Protein AF-B5W8T2-F1 (afdb_monomer_lite)

InterPro domains:
  IPR018047 Ammonium transporter, conserved site [PS01219] (132-157)
  IPR024041 Ammonium transporter AmtB-like domain [PF00909] (1-160)
  IPR029020 Ammonium/urea transporter [G3DSA:1.10.3430.10] (1-164)

Foldseek 3Di:
DVLLVVDDVVCSVVLVVLLVLLLVLLLVLCQQALVQQQQADFDQLQTHDDQGNHDCPPDVVVVVVSVVVSVLLSLLLCLLSSLCPPQDDSVVSSVLSNCSNNPQLSRVNSQCPNCVVPVDRSHVCVVVVDDDPRPPPSRVVSSVVSNVVVCVVRDDDPDDPPPD

Structure (mmCIF, N/CA/C/O backbone):
data_AF-B5W8T2-F1
#
_entry.id   AF-B5W8T2-F1
#
loop_
_atom_site.group_PDB
_atom_site.id
_atom_site.type_symbol
_atom_site.label_atom_id
_atom_site.label_alt_id
_atom_site.label_comp_id
_atom_site.label_asym_id
_atom_site.label_entity_id
_atom_site.label_seq_id
_atom_site.pdbx_PDB_ins_code
_atom_site.Cartn_x
_atom_site.Cartn_y
_atom_site.Cartn_z
_atom_site.occupancy
_atom_site.B_iso_or_equiv
_atom_site.auth_seq_id
_atom_site.auth_comp_id
_atom_site.auth_asym_id
_atom_site.auth_atom_id
_atom_site.pdbx_PDB_model_num
ATOM 1 N N . CYS A 1 1 ? -2.697 11.486 14.944 1.00 58.06 1 CYS A N 1
ATOM 2 C CA . CYS A 1 1 ? -3.384 12.664 15.531 1.00 58.06 1 CYS A CA 1
ATOM 3 C C . CYS A 1 1 ? -4.851 12.766 15.119 1.00 58.06 1 CYS A C 1
ATOM 5 O O . CYS A 1 1 ? -5.681 12.858 16.011 1.00 58.06 1 CYS A O 1
ATOM 7 N N . LEU A 1 2 ? -5.185 12.709 13.821 1.00 64.62 2 LEU A N 1
ATOM 8 C CA . LEU A 1 2 ? -6.575 12.801 13.345 1.00 64.62 2 LEU A CA 1
ATOM 9 C C . LEU A 1 2 ? -7.501 11.766 14.011 1.00 64.62 2 LEU A C 1
ATOM 11 O O . LEU A 1 2 ? -8.514 12.119 14.600 1.00 64.62 2 LEU A O 1
ATOM 15 N N . GLU A 1 3 ? -7.109 10.495 14.006 1.00 60.84 3 GLU A N 1
ATOM 16 C CA . GLU A 1 3 ? -7.925 9.411 14.567 1.00 60.84 3 GLU A CA 1
ATOM 17 C C . GLU A 1 3 ? -8.051 9.481 16.087 1.00 60.84 3 GLU A C 1
ATOM 19 O O . GLU A 1 3 ? -9.123 9.254 16.642 1.00 60.84 3 GLU A O 1
ATOM 24 N N . SER A 1 4 ? -6.971 9.849 16.777 1.00 55.97 4 SER A N 1
ATOM 25 C CA . SER A 1 4 ? -6.989 10.075 18.224 1.00 55.97 4 SER A CA 1
ATOM 26 C C . SER A 1 4 ? -7.910 11.240 18.610 1.00 55.97 4 SER A C 1
ATOM 28 O O . SER A 1 4 ? -8.476 11.213 19.696 1.00 55.97 4 SER A O 1
ATOM 30 N N . GLY A 1 5 ? -8.077 12.238 17.733 1.00 59.03 5 GLY A N 1
ATOM 31 C CA . GLY A 1 5 ? -8.978 13.378 17.939 1.00 59.03 5 GLY A CA 1
ATOM 32 C C . GLY A 1 5 ? -10.443 13.100 17.583 1.00 59.03 5 GLY A C 1
ATOM 33 O O . GLY A 1 5 ? -11.334 13.711 18.165 1.00 59.03 5 GLY A O 1
ATOM 34 N N . LEU A 1 6 ? -10.705 12.169 16.659 1.00 66.56 6 LEU A N 1
ATOM 35 C CA . LEU A 1 6 ? -12.061 11.766 16.253 1.00 66.56 6 LEU A CA 1
ATOM 36 C C . LEU A 1 6 ? -12.630 10.604 17.087 1.00 66.56 6 LEU A C 1
ATOM 38 O O . LEU A 1 6 ? -13.818 10.293 16.988 1.00 66.56 6 LEU A O 1
ATOM 42 N N . THR A 1 7 ? -11.798 9.948 17.899 1.00 61.16 7 THR A N 1
ATOM 43 C CA . THR A 1 7 ? -12.212 8.872 18.808 1.00 61.16 7 THR A CA 1
ATOM 44 C C . THR A 1 7 ? -12.489 9.399 20.212 1.00 61.16 7 THR A C 1
ATOM 46 O O . THR A 1 7 ? -12.024 10.466 20.613 1.00 61.16 7 THR A O 1
ATOM 49 N N . ARG A 1 8 ? -13.286 8.659 20.993 1.00 63.22 8 ARG A N 1
ATOM 50 C CA . ARG A 1 8 ? -13.571 9.052 22.382 1.00 63.22 8 ARG A CA 1
ATOM 51 C C . ARG A 1 8 ? -12.268 9.062 23.185 1.00 63.22 8 ARG A C 1
ATOM 53 O O . ARG A 1 8 ? -11.465 8.143 23.045 1.00 63.22 8 ARG A O 1
ATOM 60 N N . SER A 1 9 ? -12.099 10.029 24.090 1.00 65.25 9 SER A N 1
ATOM 61 C CA . SER A 1 9 ? -10.874 10.203 24.898 1.00 65.25 9 SER A CA 1
ATOM 62 C C . SER A 1 9 ? -10.390 8.909 25.568 1.00 65.25 9 SER A C 1
ATOM 64 O O . SER A 1 9 ? -9.196 8.613 25.546 1.00 65.25 9 SER A O 1
ATOM 66 N N . LYS A 1 10 ? -11.323 8.076 26.053 1.00 68.38 10 LYS A N 1
ATOM 67 C CA . LYS A 1 10 ? -11.048 6.758 26.653 1.00 68.38 10 LYS A CA 1
ATOM 68 C C . LYS A 1 10 ? -10.356 5.739 25.729 1.00 68.38 10 LYS A C 1
ATOM 70 O O . LYS A 1 10 ? -9.786 4.777 26.224 1.00 68.38 10 LYS A O 1
ATOM 75 N N . ASN A 1 11 ? -10.408 5.934 24.411 1.00 66.38 11 ASN A N 1
ATOM 76 C CA . ASN A 1 11 ? -9.859 5.025 23.398 1.00 66.38 11 ASN A CA 1
ATOM 77 C C . ASN A 1 11 ? -8.591 5.570 22.713 1.00 66.38 11 ASN A C 1
ATOM 79 O O . ASN A 1 11 ? -7.981 4.863 21.912 1.00 66.38 11 ASN A O 1
ATOM 83 N N . SER A 1 12 ? -8.170 6.795 23.040 1.00 67.06 12 SER A N 1
ATOM 84 C CA . SER A 1 12 ? -7.060 7.500 22.382 1.00 67.06 12 SER A CA 1
ATOM 85 C C . SER A 1 12 ? -5.717 6.752 22.447 1.00 67.06 12 SER A C 1
ATOM 87 O O . SER A 1 12 ? -5.004 6.694 21.445 1.00 67.06 12 SER A O 1
ATOM 89 N N . ILE A 1 13 ? -5.407 6.106 23.579 1.00 73.12 13 ILE A N 1
ATOM 90 C CA . ILE A 1 13 ? -4.190 5.292 23.767 1.00 73.12 13 ILE A CA 1
ATOM 91 C C . ILE A 1 13 ? -4.199 4.065 22.847 1.00 73.12 13 ILE A C 1
ATOM 93 O O . ILE A 1 13 ? -3.211 3.784 22.172 1.00 73.12 13 ILE A O 1
ATOM 97 N N . ASN A 1 14 ? -5.333 3.364 22.755 1.00 71.25 14 ASN A N 1
ATOM 98 C CA . ASN A 1 14 ? -5.466 2.200 21.874 1.00 71.25 14 ASN A CA 1
ATOM 99 C C . ASN A 1 14 ? -5.304 2.575 20.396 1.00 71.25 14 ASN A C 1
ATOM 101 O O . ASN A 1 14 ? -4.767 1.791 19.619 1.00 71.25 14 ASN A O 1
ATOM 105 N N . VAL A 1 15 ? -5.754 3.766 20.002 1.00 74.19 15 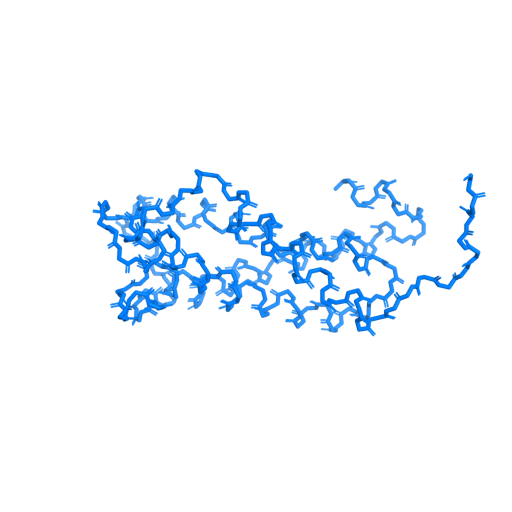VAL A N 1
ATOM 106 C CA . VAL A 1 15 ? -5.573 4.283 18.638 1.00 74.19 15 VAL A CA 1
ATOM 107 C C . VAL A 1 15 ? -4.109 4.638 18.369 1.00 74.19 15 VAL A C 1
ATOM 109 O O . VAL A 1 15 ? -3.594 4.341 17.295 1.00 74.19 15 VAL A O 1
ATOM 112 N N . ALA A 1 16 ? -3.407 5.222 19.343 1.00 78.00 16 ALA A N 1
ATOM 113 C CA . ALA A 1 16 ? -1.985 5.532 19.202 1.00 78.00 16 ALA A CA 1
ATOM 114 C C . ALA A 1 16 ? -1.131 4.263 19.025 1.00 78.00 16 ALA A C 1
ATOM 116 O O . ALA A 1 16 ? -0.301 4.205 18.120 1.00 78.00 16 ALA A O 1
ATOM 117 N N . ILE A 1 17 ? -1.382 3.227 19.835 1.00 81.81 17 ILE A N 1
ATOM 118 C CA . ILE A 1 17 ? -0.671 1.940 19.741 1.00 81.81 17 ILE A CA 1
ATOM 119 C C . ILE A 1 17 ? -0.923 1.268 18.387 1.00 81.81 17 ILE A C 1
ATOM 121 O O . ILE A 1 17 ? 0.005 0.724 17.796 1.00 81.81 17 ILE A O 1
ATOM 125 N N . LYS A 1 18 ? -2.156 1.331 17.872 1.00 78.56 18 LYS A N 1
ATOM 126 C CA . LYS A 1 18 ? -2.505 0.788 16.552 1.00 78.56 18 LYS A CA 1
ATOM 127 C C . LYS A 1 18 ? -1.713 1.442 15.424 1.00 78.56 18 LYS A C 1
ATOM 129 O O . LYS A 1 18 ? -1.099 0.732 14.642 1.00 78.56 18 LYS A O 1
ATOM 134 N N . ASN A 1 19 ? -1.643 2.769 15.406 1.00 84.00 19 ASN A N 1
ATOM 135 C CA . ASN A 1 19 ? -0.900 3.486 14.369 1.00 84.00 19 ASN A CA 1
ATOM 136 C C . ASN A 1 19 ? 0.615 3.240 14.437 1.00 84.00 19 ASN A C 1
ATOM 138 O O . ASN A 1 19 ? 1.273 3.160 13.403 1.00 84.00 19 ASN A O 1
ATOM 142 N N . LEU A 1 20 ? 1.172 3.063 15.640 1.00 87.31 20 LEU A N 1
ATOM 143 C CA . LEU A 1 20 ? 2.572 2.660 15.787 1.00 87.31 20 LEU A CA 1
ATOM 144 C C . LEU A 1 20 ? 2.807 1.224 15.291 1.00 87.31 20 LEU A C 1
ATOM 146 O O . LEU A 1 20 ? 3.802 0.961 14.617 1.00 87.31 20 LEU A O 1
ATOM 150 N N . ALA A 1 21 ? 1.894 0.304 15.615 1.00 88.94 21 ALA A N 1
ATOM 151 C CA . ALA A 1 21 ? 1.966 -1.082 15.164 1.00 88.94 21 ALA A CA 1
ATOM 152 C C . ALA A 1 21 ? 1.854 -1.191 13.636 1.00 88.94 21 ALA A C 1
ATOM 154 O O . ALA A 1 21 ? 2.628 -1.932 13.034 1.00 88.94 21 ALA A O 1
ATOM 155 N N . ASP A 1 22 ? 0.958 -0.419 13.014 1.00 89.00 22 ASP A N 1
ATOM 156 C CA . ASP A 1 22 ? 0.827 -0.348 11.556 1.00 89.00 22 ASP A CA 1
ATOM 157 C C . ASP A 1 22 ? 2.128 0.062 10.902 1.00 89.00 22 ASP A C 1
ATOM 159 O O . ASP A 1 22 ? 2.586 -0.632 10.003 1.00 89.00 22 ASP A O 1
ATOM 163 N N . PHE A 1 23 ? 2.738 1.146 11.385 1.00 92.38 23 PHE A N 1
ATOM 164 C CA . PHE A 1 23 ? 4.003 1.622 10.844 1.00 92.38 23 PHE A CA 1
ATOM 165 C C . PHE A 1 23 ? 5.112 0.568 10.971 1.00 92.38 23 PHE A C 1
ATOM 167 O O . PHE A 1 23 ? 5.861 0.334 10.029 1.00 92.38 23 PHE A O 1
ATOM 174 N N . GLY A 1 24 ? 5.208 -0.115 12.116 1.00 95.12 24 GLY A N 1
ATOM 175 C CA . GLY A 1 24 ? 6.196 -1.182 12.299 1.00 95.12 24 GLY A CA 1
ATOM 176 C C . GLY A 1 24 ? 5.981 -2.362 11.345 1.00 95.12 24 GLY A C 1
ATOM 177 O O . GLY A 1 24 ? 6.932 -2.837 10.722 1.00 95.12 24 GLY A O 1
ATOM 178 N N . ILE A 1 25 ? 4.733 -2.818 11.205 1.00 95.69 25 ILE A N 1
ATOM 179 C CA . ILE A 1 25 ? 4.374 -3.943 10.330 1.00 95.69 25 ILE A CA 1
ATOM 180 C C . ILE A 1 25 ? 4.571 -3.577 8.862 1.00 95.69 25 ILE A C 1
ATOM 182 O O . ILE A 1 25 ? 5.152 -4.369 8.119 1.00 95.69 25 ILE A O 1
ATOM 186 N N . SER A 1 26 ? 4.123 -2.391 8.446 1.00 96.19 26 SER A N 1
ATOM 187 C CA . SER A 1 26 ? 4.243 -1.942 7.062 1.00 96.19 26 SER A CA 1
ATOM 188 C C . SER A 1 26 ? 5.701 -1.788 6.658 1.00 96.19 26 SER A C 1
ATOM 190 O O . SER A 1 26 ? 6.076 -2.291 5.604 1.00 96.19 26 SER A O 1
ATOM 192 N N . VAL A 1 27 ? 6.541 -1.179 7.500 1.00 97.00 27 VAL A N 1
ATOM 193 C CA . VAL A 1 27 ? 7.984 -1.058 7.246 1.00 97.00 27 VAL A CA 1
ATOM 194 C C . VAL A 1 27 ? 8.616 -2.439 7.105 1.00 97.00 27 VAL A C 1
ATOM 196 O O . VAL A 1 27 ? 9.330 -2.686 6.135 1.00 97.00 27 VAL A O 1
ATOM 199 N N . TRP A 1 28 ? 8.337 -3.355 8.037 1.00 97.38 28 TRP A N 1
ATOM 200 C CA . TRP A 1 28 ? 8.971 -4.672 8.042 1.00 97.38 28 TRP A CA 1
ATOM 201 C C . TRP A 1 28 ? 8.542 -5.537 6.851 1.00 97.38 28 TRP A C 1
ATOM 203 O O . TRP A 1 28 ? 9.392 -6.103 6.166 1.00 97.38 28 TRP A O 1
ATOM 213 N N . LEU A 1 29 ? 7.241 -5.609 6.552 1.00 98.00 29 LEU A N 1
ATOM 214 C CA . LEU A 1 29 ? 6.732 -6.405 5.431 1.00 98.00 29 LEU A CA 1
ATOM 215 C C . LEU A 1 29 ? 7.055 -5.782 4.079 1.00 98.00 29 LEU A C 1
ATOM 217 O O . LEU A 1 29 ? 7.378 -6.508 3.136 1.00 98.00 29 LEU A O 1
ATOM 221 N N . PHE A 1 30 ? 7.013 -4.455 3.972 1.00 97.88 30 PHE A N 1
ATOM 222 C CA . PHE A 1 30 ? 7.404 -3.790 2.739 1.00 97.88 30 PHE A CA 1
ATOM 223 C C . PHE A 1 30 ? 8.899 -3.971 2.468 1.00 97.88 30 PHE A C 1
ATOM 225 O O . PHE A 1 30 ? 9.276 -4.256 1.339 1.00 97.88 30 PHE A O 1
ATOM 232 N N . TRP A 1 31 ? 9.752 -3.917 3.490 1.00 97.25 31 TRP A N 1
ATOM 233 C CA . TRP A 1 31 ? 11.171 -4.248 3.346 1.00 97.25 31 TRP A CA 1
ATOM 234 C C . TRP A 1 31 ? 11.413 -5.715 2.962 1.00 97.25 31 TRP A C 1
ATOM 236 O O . TRP A 1 31 ? 12.180 -5.999 2.040 1.00 97.25 31 TRP A O 1
ATOM 246 N N . ALA A 1 32 ? 10.763 -6.650 3.661 1.00 97.69 32 ALA A N 1
ATOM 247 C CA . ALA A 1 32 ? 11.010 -8.077 3.481 1.00 97.69 32 ALA A CA 1
ATOM 248 C C . ALA A 1 32 ? 10.507 -8.585 2.123 1.00 97.69 32 ALA A C 1
ATOM 250 O O . ALA A 1 32 ? 11.224 -9.313 1.436 1.00 97.69 32 ALA A O 1
ATOM 251 N N . ILE A 1 33 ? 9.285 -8.205 1.734 1.00 97.75 33 ILE A N 1
ATOM 252 C CA . ILE A 1 33 ? 8.630 -8.727 0.527 1.00 97.75 33 ILE A CA 1
ATOM 253 C C . ILE A 1 33 ? 8.016 -7.651 -0.372 1.00 97.75 33 ILE A C 1
ATOM 255 O O . ILE A 1 33 ? 8.065 -7.787 -1.593 1.00 97.75 33 ILE A O 1
ATOM 259 N N . GLY A 1 34 ? 7.455 -6.579 0.193 1.00 97.56 34 GLY A N 1
ATOM 260 C CA . GLY A 1 34 ? 6.629 -5.642 -0.572 1.00 97.56 34 GLY A CA 1
ATOM 261 C C . GLY A 1 34 ? 7.405 -4.842 -1.619 1.00 97.56 34 GLY A C 1
ATOM 262 O O . GLY A 1 34 ? 6.931 -4.694 -2.741 1.00 97.56 34 GLY A O 1
ATOM 263 N N . TYR A 1 35 ? 8.621 -4.395 -1.310 1.00 97.12 35 TYR A N 1
ATOM 264 C CA . TYR A 1 35 ? 9.475 -3.691 -2.261 1.00 97.12 35 TYR A CA 1
ATOM 265 C C . TYR A 1 35 ? 9.822 -4.589 -3.448 1.00 97.12 35 TYR A C 1
ATOM 267 O O . TYR A 1 35 ? 9.748 -4.151 -4.593 1.00 97.12 35 TYR A O 1
ATOM 275 N N . GLY A 1 36 ? 10.135 -5.859 -3.184 1.00 96.69 36 GLY A N 1
ATOM 276 C CA . GLY A 1 36 ? 10.424 -6.826 -4.234 1.00 96.69 36 GLY A CA 1
ATOM 277 C C . G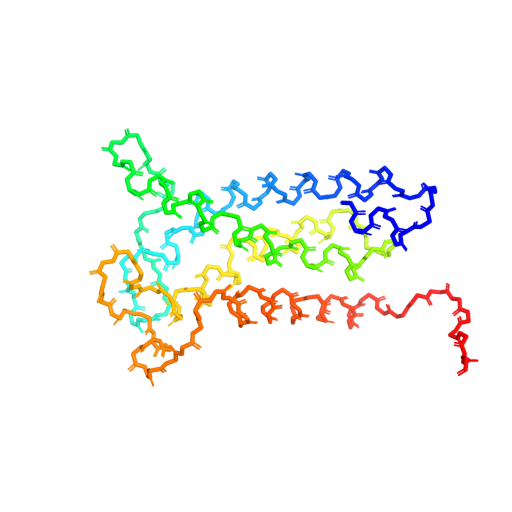LY A 1 36 ? 9.214 -7.129 -5.113 1.00 96.69 36 GLY A C 1
ATOM 278 O O . GLY A 1 36 ? 9.321 -7.125 -6.336 1.00 96.69 36 GLY A O 1
ATOM 279 N N . LEU A 1 37 ? 8.031 -7.283 -4.517 1.00 98.06 37 LEU A N 1
ATOM 280 C CA . LEU A 1 37 ? 6.787 -7.441 -5.276 1.00 98.06 37 LEU A CA 1
ATOM 281 C C . LEU A 1 37 ? 6.467 -6.203 -6.127 1.00 98.06 37 LEU A C 1
ATOM 283 O O . LEU A 1 37 ? 6.035 -6.345 -7.268 1.00 98.06 37 LEU A O 1
ATOM 287 N N . MET A 1 38 ? 6.712 -5.002 -5.606 1.00 97.94 38 MET A N 1
ATOM 288 C CA . MET A 1 38 ? 6.338 -3.746 -6.257 1.00 97.94 38 MET A CA 1
ATOM 289 C C . MET A 1 38 ? 7.338 -3.284 -7.321 1.00 97.94 38 MET A C 1
ATOM 291 O O . MET A 1 38 ? 6.920 -2.893 -8.405 1.00 97.94 38 MET A O 1
ATOM 295 N N . PHE A 1 39 ? 8.643 -3.354 -7.051 1.00 96.69 39 PHE A N 1
ATOM 296 C CA . PHE A 1 39 ? 9.724 -2.811 -7.895 1.00 96.69 39 PHE A CA 1
ATOM 297 C C . PHE A 1 39 ? 10.715 -3.869 -8.403 1.00 96.69 39 PHE A C 1
ATOM 299 O O . PHE A 1 39 ? 11.677 -3.536 -9.098 1.00 96.69 39 PHE A O 1
ATOM 306 N N . GLY A 1 40 ? 10.497 -5.143 -8.071 1.00 95.31 40 GLY A N 1
ATOM 307 C CA . GLY A 1 40 ? 11.246 -6.272 -8.616 1.00 95.31 40 GLY A CA 1
ATOM 308 C C . GLY A 1 40 ? 11.107 -6.429 -10.122 1.00 95.31 40 GLY A C 1
ATOM 309 O O . GLY A 1 40 ? 10.257 -5.812 -10.764 1.00 95.31 40 GLY A O 1
ATOM 310 N N . THR A 1 41 ? 11.940 -7.315 -10.663 1.00 95.62 41 THR A N 1
ATOM 311 C CA . THR A 1 41 ? 11.899 -7.742 -12.063 1.00 95.62 41 THR A CA 1
ATOM 312 C C . THR A 1 41 ? 10.499 -8.240 -12.384 1.00 95.62 41 THR A C 1
ATOM 314 O O . THR A 1 41 ? 10.018 -9.171 -11.736 1.00 95.62 41 THR A O 1
ATOM 317 N N . SER A 1 42 ? 9.847 -7.595 -13.347 1.00 96.75 42 SER A N 1
ATOM 318 C CA . SER A 1 42 ? 8.449 -7.863 -13.646 1.00 96.75 42 SER A CA 1
ATOM 319 C C . SER A 1 42 ? 8.241 -9.228 -14.293 1.00 96.75 42 SER A C 1
ATOM 321 O O . SER A 1 42 ? 8.932 -9.603 -15.240 1.00 96.75 42 SER A O 1
ATOM 323 N N . GLN A 1 43 ? 7.249 -9.953 -13.783 1.00 96.62 43 GLN A N 1
ATOM 324 C CA . GLN A 1 43 ? 6.736 -11.192 -14.348 1.00 96.62 43 GLN A CA 1
ATOM 325 C C . GLN A 1 43 ? 5.400 -10.900 -15.025 1.00 96.62 43 GLN A C 1
ATOM 327 O O . GLN A 1 43 ? 4.379 -10.731 -14.356 1.00 96.62 43 GLN A O 1
ATOM 332 N N . LEU A 1 44 ? 5.414 -10.817 -16.359 1.00 93.94 44 LEU A N 1
ATOM 333 C CA . LEU A 1 44 ? 4.228 -10.555 -17.190 1.00 93.94 44 LEU A CA 1
ATOM 334 C C . LEU A 1 44 ? 3.465 -9.263 -16.820 1.00 93.94 44 LEU A C 1
ATOM 336 O O . LEU A 1 44 ? 2.268 -9.162 -17.073 1.00 93.94 44 LEU A O 1
ATOM 340 N N . GLY A 1 45 ? 4.123 -8.294 -16.179 1.00 94.00 45 GLY A N 1
ATOM 341 C CA . GLY A 1 45 ? 3.480 -7.078 -15.681 1.00 94.00 45 GLY A CA 1
ATOM 342 C C . GLY A 1 45 ? 2.651 -7.246 -14.412 1.00 94.00 45 GLY A C 1
ATOM 343 O O . GLY A 1 45 ? 2.032 -6.276 -13.976 1.00 94.00 45 GLY A O 1
ATOM 344 N N . LEU A 1 46 ? 2.628 -8.439 -13.807 1.00 96.19 46 LEU A N 1
ATOM 345 C CA . LEU A 1 46 ? 1.733 -8.781 -12.697 1.00 96.19 46 LEU A CA 1
ATOM 346 C C . LEU A 1 46 ? 2.374 -8.637 -11.315 1.00 96.19 46 LEU A C 1
ATOM 348 O O . LEU A 1 46 ? 1.697 -8.219 -10.378 1.00 96.19 46 LEU A O 1
ATOM 352 N N . PHE A 1 47 ? 3.639 -9.017 -11.158 1.00 97.38 47 PHE A N 1
ATOM 353 C CA . PHE A 1 47 ? 4.358 -8.917 -9.887 1.00 97.38 47 PHE A CA 1
ATOM 354 C C . PHE A 1 47 ? 5.873 -8.950 -10.101 1.00 97.38 47 PHE A C 1
ATOM 356 O O . PHE A 1 47 ? 6.364 -9.448 -11.115 1.00 97.38 47 PHE A O 1
ATOM 363 N N . GLY A 1 48 ? 6.617 -8.429 -9.127 1.00 96.75 48 GLY A N 1
ATOM 364 C CA . GLY A 1 48 ? 8.073 -8.450 -9.109 1.00 96.75 48 GLY A CA 1
ATOM 365 C C . GLY A 1 48 ? 8.630 -9.718 -8.459 1.00 96.75 48 GLY A C 1
ATOM 366 O O . GLY A 1 48 ? 8.089 -10.212 -7.470 1.00 96.75 48 GLY A O 1
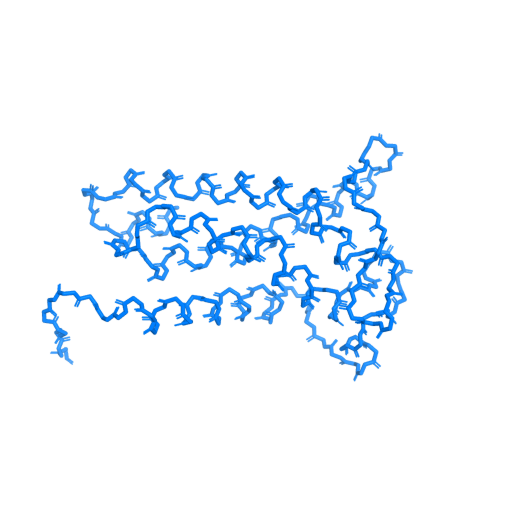ATOM 367 N N . SER A 1 49 ? 9.724 -10.249 -9.008 1.00 96.31 49 SER A N 1
ATOM 368 C CA . SER A 1 49 ? 10.361 -11.493 -8.540 1.00 96.31 49 SER A CA 1
ATOM 369 C C . SER A 1 49 ? 11.790 -11.316 -8.009 1.00 96.31 49 SER A C 1
ATOM 371 O O . SER A 1 49 ? 12.522 -12.294 -7.875 1.00 96.31 49 SER A O 1
ATOM 373 N N . SER A 1 50 ? 12.226 -10.083 -7.749 1.00 94.81 50 SER A N 1
ATOM 374 C CA . SER A 1 50 ? 13.568 -9.758 -7.242 1.00 94.81 50 SER A CA 1
ATOM 375 C C . SER A 1 50 ? 13.489 -8.684 -6.159 1.00 94.81 50 SER A C 1
ATOM 377 O O . SER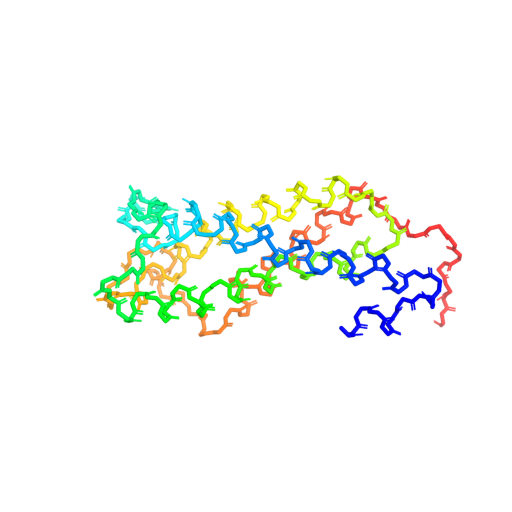 A 1 50 ? 12.422 -8.129 -5.943 1.00 94.81 50 SER A O 1
ATOM 379 N N . TYR A 1 51 ? 14.607 -8.363 -5.498 1.00 93.19 51 TYR A N 1
ATOM 380 C CA . TYR A 1 51 ? 14.680 -7.351 -4.424 1.00 93.19 51 TYR A CA 1
ATOM 381 C C . TYR A 1 51 ? 13.841 -7.667 -3.173 1.00 93.19 51 TYR A C 1
ATOM 383 O O . TYR A 1 51 ? 13.381 -6.763 -2.476 1.00 93.19 51 TYR A O 1
ATOM 391 N N . PHE A 1 52 ? 13.660 -8.953 -2.872 1.00 95.88 52 PHE A N 1
ATOM 392 C CA . PHE A 1 52 ? 13.206 -9.394 -1.553 1.00 95.88 52 PHE A CA 1
ATOM 393 C C . PHE A 1 52 ? 14.319 -9.180 -0.528 1.00 95.88 52 PHE A C 1
ATOM 395 O O . PHE A 1 52 ? 15.486 -9.387 -0.858 1.00 95.88 52 PHE A O 1
ATOM 402 N N . VAL A 1 53 ? 13.957 -8.795 0.699 1.00 95.50 53 VAL A N 1
ATOM 403 C CA . VAL A 1 53 ? 14.911 -8.447 1.766 1.00 95.50 53 VAL A CA 1
ATOM 404 C C . VAL A 1 53 ? 15.914 -7.410 1.250 1.00 95.50 53 VAL A C 1
ATOM 406 O O . VAL A 1 53 ? 17.110 -7.668 1.127 1.00 95.50 53 VAL A O 1
ATOM 409 N N . LEU A 1 54 ? 15.388 -6.246 0.856 1.00 93.00 54 LEU A N 1
ATOM 410 C CA . LEU A 1 54 ? 16.147 -5.227 0.136 1.00 93.00 54 LEU A CA 1
ATOM 411 C C . LEU A 1 54 ? 17.411 -4.807 0.904 1.00 93.00 54 LEU A C 1
ATOM 413 O O . LEU A 1 54 ? 17.331 -4.337 2.043 1.00 93.00 54 LEU A O 1
ATOM 417 N N . ASP A 1 55 ? 18.564 -4.904 0.242 1.00 90.94 55 ASP A N 1
ATOM 418 C CA . ASP A 1 55 ? 19.810 -4.308 0.716 1.00 90.94 55 ASP A CA 1
ATOM 419 C C . ASP A 1 55 ? 19.883 -2.833 0.295 1.00 90.94 55 ASP A C 1
ATOM 421 O O . ASP A 1 55 ? 19.933 -2.499 -0.890 1.00 90.94 55 ASP A O 1
ATOM 425 N N . VAL A 1 56 ? 19.885 -1.944 1.287 1.00 88.12 56 VAL A N 1
ATOM 426 C CA . VAL A 1 56 ? 19.931 -0.483 1.115 1.00 88.12 56 VAL A CA 1
ATOM 427 C C . VAL A 1 56 ? 21.306 0.115 1.430 1.00 88.12 56 VAL A C 1
ATOM 429 O O . VAL A 1 56 ? 21.459 1.334 1.404 1.00 88.12 56 VAL A O 1
ATOM 432 N N . SER A 1 57 ? 22.310 -0.712 1.737 1.00 84.94 57 SER A N 1
ATOM 433 C CA . SER A 1 57 ? 23.610 -0.251 2.246 1.00 84.94 57 SER A CA 1
ATOM 434 C C . SER A 1 57 ? 24.472 0.471 1.205 1.00 84.94 57 SER A C 1
ATOM 436 O O . SER A 1 57 ? 25.203 1.396 1.550 1.00 84.94 57 SER A O 1
ATOM 438 N N . ASN A 1 58 ? 24.367 0.083 -0.068 1.00 80.62 58 ASN A N 1
ATOM 439 C CA . ASN A 1 58 ? 25.341 0.471 -1.094 1.00 80.62 58 ASN A CA 1
ATOM 440 C C . ASN A 1 58 ? 24.834 1.526 -2.092 1.00 80.62 58 ASN A C 1
ATOM 442 O O . ASN A 1 58 ? 25.634 2.094 -2.833 1.00 80.62 58 ASN A O 1
ATOM 446 N N . ILE A 1 59 ? 23.522 1.796 -2.143 1.00 87.25 59 ILE A N 1
ATOM 447 C CA . ILE A 1 59 ? 22.919 2.662 -3.171 1.00 87.25 59 ILE A CA 1
ATOM 448 C C . ILE A 1 59 ? 21.951 3.671 -2.525 1.00 87.25 59 ILE A C 1
ATOM 450 O O . ILE A 1 59 ? 20.785 3.343 -2.284 1.00 87.25 59 ILE A O 1
ATOM 454 N N . PRO A 1 60 ? 22.384 4.926 -2.283 1.00 89.75 60 PRO A N 1
ATOM 455 C CA . PRO A 1 60 ? 21.563 5.940 -1.615 1.00 89.75 60 PRO A CA 1
ATOM 456 C C . PRO A 1 60 ? 20.228 6.241 -2.309 1.00 89.75 60 PRO A C 1
ATOM 458 O O . PRO A 1 60 ? 19.236 6.515 -1.637 1.00 89.75 60 PRO A O 1
ATOM 461 N N . SER A 1 61 ? 20.169 6.165 -3.643 1.00 89.06 61 SER A N 1
ATOM 462 C CA . SER A 1 61 ? 18.926 6.384 -4.399 1.00 89.06 61 SER A CA 1
ATOM 463 C C . SER A 1 61 ? 17.887 5.290 -4.147 1.00 89.06 61 SER A C 1
ATOM 465 O O . SER A 1 61 ? 16.702 5.590 -4.013 1.00 89.06 61 SER A O 1
ATOM 467 N N . VAL A 1 62 ? 18.324 4.034 -4.008 1.00 90.19 62 VAL A N 1
ATOM 468 C CA . VAL A 1 62 ? 17.454 2.902 -3.658 1.00 90.19 62 VAL A CA 1
ATOM 469 C C . VAL A 1 62 ? 16.944 3.056 -2.230 1.00 90.19 62 VAL A C 1
ATOM 471 O O . VAL A 1 62 ? 15.749 2.893 -2.000 1.00 90.19 62 VAL A O 1
ATOM 474 N N . ALA A 1 63 ? 17.811 3.449 -1.291 1.00 92.75 63 ALA A N 1
ATOM 475 C CA . ALA A 1 63 ? 17.412 3.730 0.087 1.00 92.75 63 ALA A CA 1
ATOM 476 C C . ALA A 1 63 ? 16.372 4.863 0.162 1.00 92.75 63 ALA A C 1
ATOM 478 O O . ALA A 1 63 ? 15.353 4.724 0.840 1.00 92.75 63 ALA A O 1
ATOM 479 N N . ALA A 1 64 ? 16.584 5.958 -0.574 1.00 93.94 64 ALA A N 1
ATOM 480 C CA . ALA A 1 64 ? 15.651 7.081 -0.628 1.00 93.94 64 ALA A CA 1
ATOM 481 C C . ALA A 1 64 ? 14.291 6.674 -1.219 1.00 93.94 64 ALA A C 1
ATOM 483 O O . ALA A 1 64 ? 13.252 6.982 -0.632 1.00 93.94 64 ALA A O 1
ATOM 484 N N . LEU A 1 65 ? 14.287 5.936 -2.337 1.00 93.00 65 LEU A N 1
ATOM 485 C CA . LEU A 1 65 ? 13.056 5.436 -2.952 1.00 93.00 65 LEU A CA 1
ATOM 486 C C . LEU A 1 65 ? 12.331 4.447 -2.032 1.00 93.00 65 LEU A C 1
ATOM 488 O O . LEU A 1 65 ? 11.115 4.530 -1.884 1.00 93.00 65 LEU A O 1
ATOM 492 N N . PHE A 1 66 ? 13.065 3.543 -1.381 1.00 95.25 66 PHE A N 1
ATOM 493 C CA . PHE A 1 66 ? 12.511 2.612 -0.404 1.00 95.25 66 PHE A CA 1
ATOM 494 C C . PHE A 1 66 ? 11.830 3.354 0.751 1.00 95.25 66 PHE A C 1
ATOM 496 O O . PHE A 1 66 ? 10.671 3.068 1.050 1.00 95.25 66 PHE A O 1
ATOM 503 N N . LEU A 1 67 ? 12.501 4.332 1.367 1.00 95.06 67 LEU A N 1
ATOM 504 C CA . LEU A 1 67 ? 11.925 5.116 2.464 1.00 95.06 67 LEU A CA 1
ATOM 505 C C . LEU A 1 67 ? 10.676 5.878 2.013 1.00 95.06 67 LEU A C 1
ATOM 507 O O . LEU A 1 67 ? 9.655 5.840 2.699 1.00 95.06 67 LEU A O 1
ATOM 511 N N . PHE A 1 68 ? 10.727 6.508 0.838 1.00 95.50 68 PHE A N 1
ATOM 512 C CA . PHE A 1 68 ? 9.590 7.220 0.258 1.00 95.50 68 PHE A CA 1
ATOM 513 C C . PHE A 1 68 ? 8.388 6.290 0.045 1.00 95.50 68 PHE A C 1
ATOM 515 O O . PHE A 1 68 ? 7.286 6.570 0.515 1.00 95.50 68 PHE A O 1
ATOM 522 N N . GLN A 1 69 ? 8.606 5.134 -0.581 1.00 96.88 69 GLN A N 1
ATOM 523 C CA . GLN A 1 69 ? 7.550 4.163 -0.881 1.00 96.88 69 GLN A CA 1
ATOM 524 C C . GLN A 1 69 ? 7.024 3.450 0.369 1.00 96.88 69 GLN A C 1
ATOM 526 O O . GLN A 1 69 ? 5.837 3.133 0.455 1.00 96.88 69 GLN A O 1
ATOM 531 N N . THR A 1 70 ? 7.867 3.278 1.386 1.00 96.88 70 THR A N 1
ATOM 532 C CA . THR A 1 70 ? 7.450 2.748 2.689 1.00 96.88 70 THR A CA 1
ATOM 533 C C . THR A 1 70 ? 6.445 3.675 3.374 1.00 96.88 70 THR A C 1
ATOM 535 O O . THR A 1 70 ? 5.496 3.196 4.000 1.00 96.88 70 THR A O 1
ATOM 538 N N . MET A 1 71 ? 6.585 4.997 3.221 1.00 97.06 71 MET A N 1
ATOM 539 C CA . MET A 1 71 ? 5.610 5.954 3.758 1.00 97.06 71 MET A CA 1
ATOM 540 C C . MET A 1 71 ? 4.260 5.860 3.036 1.00 97.06 71 MET A C 1
ATOM 542 O O . MET A 1 71 ? 3.217 5.901 3.693 1.00 97.06 71 MET A O 1
ATOM 546 N N . PHE A 1 72 ? 4.250 5.639 1.718 1.00 97.69 72 PHE A N 1
ATOM 547 C CA . PHE A 1 72 ? 3.015 5.379 0.968 1.00 97.69 72 PHE A CA 1
ATOM 548 C C . PHE A 1 72 ? 2.348 4.060 1.360 1.00 97.69 72 PHE A C 1
ATOM 550 O O . PHE A 1 72 ? 1.147 4.043 1.626 1.00 97.69 72 PHE A O 1
ATOM 557 N N . CYS A 1 73 ? 3.125 2.984 1.494 1.00 97.94 73 CYS A N 1
ATOM 558 C CA . CYS A 1 73 ? 2.638 1.693 1.982 1.00 97.94 73 CYS A CA 1
ATOM 559 C C . CYS A 1 73 ? 2.001 1.822 3.378 1.00 97.94 73 CYS A C 1
ATOM 561 O O . CYS A 1 73 ? 0.890 1.343 3.628 1.00 97.94 73 CYS A O 1
ATOM 563 N N . SER A 1 74 ? 2.676 2.539 4.280 1.00 96.38 74 SER A N 1
ATOM 564 C CA . SER A 1 74 ? 2.177 2.815 5.632 1.00 96.38 74 SER A CA 1
ATOM 565 C C . SER A 1 74 ? 0.897 3.650 5.600 1.00 96.38 74 SER A C 1
ATOM 567 O O . SER A 1 74 ? -0.037 3.371 6.348 1.00 96.38 74 SER A O 1
ATOM 569 N N . THR A 1 75 ? 0.814 4.622 4.689 1.00 95.88 75 THR A N 1
ATOM 570 C CA . THR A 1 75 ? -0.389 5.440 4.487 1.00 95.88 75 THR A CA 1
ATOM 571 C C . THR A 1 75 ? -1.565 4.592 3.997 1.00 95.88 75 THR A C 1
ATOM 573 O O . THR A 1 75 ? -2.648 4.666 4.569 1.00 95.88 75 THR A O 1
ATOM 576 N N . ALA A 1 76 ? -1.364 3.727 2.997 1.00 96.94 76 ALA A N 1
ATOM 577 C CA . ALA A 1 76 ? -2.408 2.818 2.513 1.00 96.94 76 ALA A CA 1
ATOM 578 C C . ALA A 1 76 ? -2.918 1.888 3.629 1.00 96.94 76 ALA A C 1
ATOM 580 O O . ALA A 1 76 ? -4.119 1.652 3.757 1.00 96.94 76 ALA A O 1
ATOM 581 N N . THR A 1 77 ? -1.999 1.403 4.466 1.00 94.94 77 THR A N 1
ATOM 582 C CA . THR A 1 77 ? -2.292 0.509 5.594 1.00 94.94 77 THR A CA 1
ATOM 583 C C . THR A 1 77 ? -3.091 1.220 6.690 1.00 94.94 77 THR A C 1
ATOM 585 O O . THR A 1 77 ? -4.122 0.712 7.134 1.00 94.94 77 THR A O 1
ATOM 588 N N . THR A 1 78 ? -2.672 2.427 7.084 1.00 92.62 78 THR A N 1
ATOM 589 C CA . THR A 1 78 ? -3.291 3.168 8.194 1.00 92.62 78 THR A CA 1
ATOM 590 C C . THR A 1 78 ? -4.685 3.705 7.854 1.00 92.62 78 THR A C 1
ATOM 592 O O . THR A 1 78 ? -5.508 3.857 8.744 1.00 92.62 78 THR A O 1
ATOM 595 N N . ILE A 1 79 ? -5.044 3.887 6.575 1.00 93.31 79 ILE A N 1
ATOM 596 C CA . ILE A 1 79 ? -6.428 4.245 6.187 1.00 93.31 79 ILE A CA 1
ATOM 597 C C . ILE A 1 79 ? -7.457 3.260 6.774 1.00 93.31 79 ILE A C 1
ATOM 599 O O . ILE A 1 79 ? -8.565 3.650 7.162 1.00 93.31 79 ILE A O 1
ATOM 603 N N . VAL A 1 80 ? -7.090 1.980 6.885 1.00 90.75 80 VAL A N 1
ATOM 604 C CA . VAL A 1 80 ? -7.958 0.946 7.456 1.00 90.75 80 VAL A CA 1
ATOM 605 C C . VAL A 1 80 ? -8.179 1.164 8.957 1.00 90.75 80 VAL A C 1
ATOM 607 O O . VAL A 1 80 ? -9.285 0.914 9.448 1.00 90.75 80 VAL A O 1
ATOM 610 N N . SER A 1 81 ? -7.175 1.660 9.689 1.00 84.44 81 SER A N 1
ATOM 611 C CA . SER A 1 81 ? -7.227 1.838 11.146 1.00 84.44 81 SER A CA 1
ATOM 612 C C . SER A 1 81 ? -8.312 2.834 11.562 1.00 84.44 81 SER A C 1
ATOM 614 O O . SER A 1 81 ? -9.142 2.514 12.426 1.00 84.44 81 SER A O 1
ATOM 616 N N . GLY A 1 82 ? -8.394 3.978 10.879 1.00 81.38 82 GLY A N 1
ATOM 617 C CA . GLY A 1 82 ? -9.421 4.990 11.099 1.00 81.38 82 GLY A CA 1
ATOM 618 C C . GLY A 1 82 ? -10.833 4.474 10.826 1.00 81.38 82 GLY A C 1
ATOM 619 O O . GLY A 1 82 ? -11.756 4.730 11.608 1.00 81.38 82 GLY A O 1
ATOM 620 N N . ALA A 1 83 ? -11.017 3.677 9.770 1.00 84.94 83 ALA A N 1
ATOM 621 C CA . ALA A 1 83 ? -12.325 3.129 9.407 1.00 84.94 83 ALA A CA 1
ATOM 622 C C . ALA A 1 83 ? -12.840 2.098 10.429 1.00 84.94 83 ALA A C 1
ATOM 624 O O . ALA A 1 83 ? -14.025 2.087 10.795 1.00 84.94 83 ALA A O 1
ATOM 625 N N . VAL A 1 84 ? -11.954 1.233 10.926 1.00 84.06 84 VAL A N 1
ATOM 626 C CA . VAL A 1 84 ? -12.300 0.123 11.834 1.00 84.06 84 VAL A CA 1
ATOM 627 C C . VAL A 1 84 ? -12.123 0.463 13.318 1.00 84.06 84 VAL A C 1
ATOM 629 O O . VAL A 1 84 ? -12.236 -0.417 14.184 1.00 84.06 84 VAL A O 1
ATOM 632 N N . ALA A 1 85 ? -11.889 1.741 13.628 1.00 79.38 85 ALA A N 1
ATOM 633 C CA . ALA A 1 85 ? -11.733 2.239 14.986 1.00 79.38 85 ALA A CA 1
ATOM 634 C C . ALA A 1 85 ? -12.862 1.749 15.915 1.00 79.38 85 ALA A C 1
ATOM 636 O O . ALA A 1 85 ? -14.038 1.719 15.543 1.00 79.38 85 ALA A O 1
ATOM 637 N N . GLU A 1 86 ? -12.472 1.371 17.138 1.00 73.62 86 GLU A N 1
ATOM 638 C CA . GLU A 1 86 ? -13.339 0.938 18.251 1.00 73.62 86 GLU A CA 1
ATOM 639 C C . GLU A 1 86 ? -14.060 -0.421 18.112 1.00 73.62 86 GLU A C 1
ATOM 641 O O . GLU A 1 86 ? -14.618 -0.889 19.101 1.00 73.62 86 GLU A O 1
ATOM 646 N N . ARG A 1 87 ? -14.026 -1.091 16.949 1.00 78.31 87 ARG A N 1
ATOM 647 C CA . ARG A 1 87 ? -14.804 -2.332 16.699 1.00 78.31 87 ARG A CA 1
ATOM 648 C C . ARG A 1 87 ? -14.000 -3.553 16.254 1.00 78.31 87 ARG A C 1
ATOM 650 O O . ARG A 1 87 ? -14.483 -4.674 16.364 1.00 78.31 87 ARG A O 1
ATOM 657 N N . MET A 1 88 ? -12.776 -3.363 15.772 1.00 84.81 88 MET A N 1
ATOM 658 C CA . MET A 1 88 ? -11.929 -4.474 15.340 1.00 84.81 88 MET A CA 1
ATOM 659 C C . MET A 1 88 ? -11.008 -4.949 16.463 1.00 84.81 88 MET A C 1
ATOM 661 O O . MET A 1 88 ? -10.297 -4.145 17.082 1.00 84.81 88 MET A O 1
ATOM 665 N N . ARG A 1 89 ? -10.990 -6.270 16.689 1.00 86.38 89 ARG A N 1
ATOM 666 C CA . ARG A 1 89 ? -10.002 -6.921 17.559 1.00 86.38 89 ARG A CA 1
ATOM 667 C C . ARG A 1 89 ? -8.599 -6.634 17.032 1.00 86.38 89 ARG A C 1
ATOM 669 O O . ARG A 1 89 ? -8.360 -6.726 15.832 1.00 86.38 89 ARG A O 1
ATOM 676 N N . PHE A 1 90 ? -7.670 -6.336 17.938 1.00 85.81 90 PHE A N 1
ATOM 677 C CA . PHE A 1 90 ? -6.309 -5.938 17.576 1.00 85.81 90 PHE A CA 1
ATOM 678 C C . PHE A 1 90 ? -5.596 -6.979 16.698 1.00 85.81 90 PHE A C 1
ATOM 680 O O . PHE A 1 90 ? -5.016 -6.617 15.689 1.00 85.81 90 PHE A O 1
ATOM 687 N N . GLN A 1 91 ? -5.729 -8.274 16.999 1.00 88.44 91 GLN A N 1
ATOM 688 C CA . GLN A 1 91 ? -5.116 -9.339 16.191 1.00 88.44 91 GLN A CA 1
ATOM 689 C C . GLN A 1 91 ? -5.642 -9.383 14.749 1.00 88.44 91 GLN A C 1
ATOM 691 O O . GLN A 1 91 ? -4.854 -9.448 13.814 1.00 88.44 91 GLN A O 1
ATOM 696 N N . ALA A 1 92 ? -6.964 -9.303 14.560 1.00 90.19 92 ALA A N 1
ATOM 697 C CA . ALA A 1 92 ? -7.560 -9.277 13.224 1.00 90.19 92 ALA A CA 1
ATOM 698 C C . ALA A 1 92 ? -7.083 -8.054 12.428 1.00 90.19 92 ALA A C 1
ATOM 700 O O . ALA A 1 92 ? -6.859 -8.132 11.224 1.00 90.19 92 ALA A O 1
ATOM 701 N N . TYR A 1 93 ? -6.905 -6.929 13.117 1.00 89.38 93 TYR A N 1
ATOM 702 C CA . TYR A 1 93 ? -6.380 -5.708 12.531 1.00 89.38 93 TYR A CA 1
ATOM 703 C C . TYR A 1 93 ? -4.927 -5.858 12.060 1.00 89.38 93 TYR A C 1
ATOM 705 O O . TYR A 1 93 ? -4.647 -5.522 10.916 1.00 89.38 93 TYR A O 1
ATOM 713 N N . LEU A 1 94 ? -4.034 -6.444 12.870 1.00 92.75 94 LEU A N 1
ATOM 714 C CA . LEU A 1 94 ? -2.645 -6.691 12.450 1.00 92.75 94 LEU A CA 1
ATOM 715 C C . LEU A 1 94 ? -2.562 -7.620 11.232 1.00 92.75 94 LEU A C 1
ATOM 717 O O . LEU A 1 94 ? -1.698 -7.440 10.380 1.00 92.75 94 LEU A O 1
ATOM 721 N N . ILE A 1 95 ? -3.477 -8.589 11.124 1.00 94.44 95 ILE A N 1
ATOM 722 C CA . ILE A 1 95 ? -3.572 -9.461 9.948 1.00 94.44 95 ILE A CA 1
ATOM 723 C C . ILE A 1 95 ? -3.926 -8.635 8.707 1.00 94.44 95 ILE A C 1
ATOM 725 O O . ILE A 1 95 ? -3.234 -8.730 7.697 1.00 94.44 95 ILE A O 1
ATOM 729 N N . VAL A 1 96 ? -4.958 -7.787 8.780 1.00 94.75 96 VAL A N 1
ATOM 730 C CA . VAL A 1 96 ? -5.340 -6.918 7.653 1.00 94.75 96 VAL A CA 1
ATOM 731 C C . VAL A 1 96 ? -4.221 -5.943 7.295 1.00 94.75 96 VAL A C 1
ATOM 733 O O . VAL A 1 96 ? -3.927 -5.776 6.111 1.00 94.75 96 VAL A O 1
ATOM 736 N N . ALA A 1 97 ? -3.552 -5.357 8.287 1.00 95.25 97 ALA A N 1
ATOM 737 C CA . ALA A 1 97 ? -2.400 -4.495 8.060 1.00 95.25 97 ALA A CA 1
ATOM 738 C C . ALA A 1 97 ? -1.267 -5.247 7.342 1.00 95.25 97 ALA A C 1
ATOM 740 O O . ALA A 1 97 ? -0.692 -4.740 6.376 1.00 95.25 97 ALA A O 1
ATOM 741 N N . GLY A 1 98 ? -1.002 -6.491 7.753 1.00 96.81 98 GLY A N 1
ATOM 742 C CA . GLY A 1 98 ? 0.007 -7.342 7.136 1.00 96.81 98 GLY A CA 1
ATOM 743 C C . GLY A 1 98 ? -0.311 -7.724 5.690 1.00 96.81 98 GLY A C 1
ATOM 744 O O . GLY A 1 98 ? 0.537 -7.584 4.812 1.00 96.81 98 GLY A O 1
ATOM 745 N N . PHE A 1 99 ? -1.550 -8.128 5.402 1.00 97.44 99 PHE A N 1
ATOM 746 C CA . PHE A 1 99 ? -1.984 -8.405 4.027 1.00 97.44 99 PHE A CA 1
ATOM 747 C C . PHE A 1 99 ? -1.952 -7.154 3.146 1.00 97.44 99 PHE A C 1
ATOM 749 O O . PHE A 1 99 ? -1.552 -7.230 1.984 1.00 97.44 99 PHE A O 1
ATOM 756 N N . THR A 1 100 ? -2.346 -6.004 3.694 1.00 97.56 100 THR A N 1
ATOM 757 C CA . THR A 1 100 ? -2.362 -4.742 2.950 1.00 97.56 100 THR A CA 1
ATOM 758 C C . THR A 1 100 ? -0.949 -4.338 2.561 1.00 97.56 100 THR A C 1
ATOM 760 O O . THR A 1 100 ? -0.674 -4.176 1.377 1.00 97.56 100 THR A O 1
ATOM 763 N N . SER A 1 101 ? -0.043 -4.250 3.534 1.00 97.56 101 SER A N 1
ATOM 764 C CA . SER A 1 101 ? 1.337 -3.798 3.322 1.00 97.56 101 SER A CA 1
ATOM 765 C C . SER A 1 101 ? 2.231 -4.814 2.604 1.00 97.56 101 SER A C 1
ATOM 767 O O . SER A 1 101 ? 3.106 -4.427 1.829 1.00 97.56 101 SER A O 1
ATOM 769 N N . GLY A 1 102 ? 2.019 -6.108 2.849 1.00 97.25 102 GLY A N 1
ATOM 770 C CA . GLY A 1 102 ? 2.851 -7.182 2.311 1.00 97.25 102 GLY A CA 1
ATOM 771 C C . GLY A 1 102 ? 2.408 -7.711 0.950 1.00 97.25 102 GLY A C 1
ATOM 772 O O . GLY A 1 102 ? 3.245 -8.245 0.230 1.00 97.25 102 GLY A O 1
ATOM 773 N N . LEU A 1 103 ? 1.126 -7.580 0.583 1.00 97.81 103 LEU A N 1
ATOM 774 C CA . LEU A 1 103 ? 0.581 -8.188 -0.640 1.00 97.81 103 LEU A CA 1
ATOM 775 C C . LEU A 1 103 ? -0.289 -7.232 -1.460 1.00 97.81 103 LEU A C 1
ATOM 777 O O . LEU A 1 103 ? 0.056 -6.937 -2.599 1.00 97.81 103 LEU A O 1
ATOM 781 N N . ILE A 1 104 ? -1.396 -6.729 -0.907 1.00 98.38 104 ILE A N 1
ATOM 782 C CA . ILE A 1 104 ? -2.399 -5.984 -1.692 1.00 98.38 104 ILE A CA 1
ATOM 783 C C . ILE A 1 104 ? -1.797 -4.699 -2.279 1.00 98.38 104 ILE A C 1
ATOM 785 O O . ILE A 1 104 ? -1.865 -4.484 -3.489 1.00 98.38 104 ILE A O 1
ATOM 789 N N . TYR A 1 105 ? -1.185 -3.868 -1.430 1.00 98.50 105 TYR A N 1
ATOM 790 C CA . TYR A 1 105 ? -0.526 -2.629 -1.841 1.00 98.50 105 TYR A CA 1
ATOM 791 C C . TYR A 1 105 ? 0.608 -2.873 -2.848 1.00 98.50 105 TYR A C 1
ATOM 793 O O . TYR A 1 105 ? 0.544 -2.302 -3.937 1.00 98.50 105 TYR A O 1
ATOM 801 N N . PRO A 1 106 ? 1.629 -3.710 -2.563 1.00 98.19 106 PRO A N 1
ATOM 802 C CA . PRO A 1 106 ? 2.761 -3.844 -3.473 1.00 98.19 106 PRO A CA 1
ATOM 803 C C . PRO A 1 106 ? 2.407 -4.518 -4.804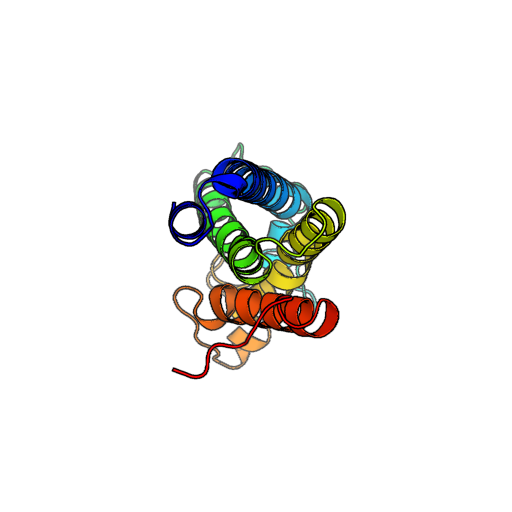 1.00 98.19 106 PRO A C 1
ATOM 805 O O . PRO A 1 106 ? 3.015 -4.180 -5.814 1.00 98.19 106 PRO A O 1
ATOM 808 N N . ILE A 1 107 ? 1.415 -5.418 -4.848 1.00 98.44 107 ILE A N 1
ATOM 809 C CA . ILE A 1 107 ? 0.961 -6.028 -6.109 1.00 98.44 107 ILE A CA 1
ATOM 810 C C . ILE A 1 107 ? 0.265 -4.988 -6.991 1.00 98.44 107 ILE A C 1
ATOM 812 O O . ILE A 1 107 ? 0.625 -4.841 -8.155 1.00 98.44 107 ILE A O 1
ATOM 816 N N . PHE A 1 108 ? -0.684 -4.215 -6.453 1.00 98.44 108 PHE A N 1
ATOM 817 C CA . PHE A 1 108 ? -1.315 -3.151 -7.241 1.00 98.44 108 PHE A CA 1
ATOM 818 C C . PHE A 1 108 ? -0.303 -2.061 -7.625 1.00 98.44 108 PHE A C 1
ATOM 820 O O . PHE A 1 108 ? -0.293 -1.567 -8.752 1.00 98.44 108 PHE A O 1
ATOM 827 N N . GLY A 1 109 ? 0.597 -1.731 -6.698 1.00 98.12 109 GLY A N 1
ATOM 828 C CA . GLY A 1 109 ? 1.728 -0.848 -6.936 1.00 98.12 109 GLY A CA 1
ATOM 829 C C . GLY A 1 109 ? 2.626 -1.331 -8.073 1.00 98.12 109 GLY A C 1
ATOM 830 O O . GLY A 1 109 ? 3.095 -0.511 -8.853 1.00 98.12 109 GLY A O 1
ATOM 831 N N . HIS A 1 110 ? 2.816 -2.643 -8.233 1.00 98.25 110 HIS A N 1
ATOM 832 C CA . HIS A 1 110 ? 3.541 -3.192 -9.375 1.00 98.25 110 HIS A CA 1
ATOM 833 C C . HIS A 1 110 ? 2.843 -2.850 -10.691 1.00 98.25 110 HIS A C 1
ATOM 835 O O . HIS A 1 110 ? 3.476 -2.383 -11.632 1.00 98.25 110 HIS A O 1
ATOM 841 N N . TRP A 1 111 ? 1.528 -3.051 -10.752 1.00 98.25 111 TRP A N 1
ATOM 842 C CA . TRP A 1 111 ? 0.754 -2.830 -11.972 1.00 98.25 111 TRP A CA 1
ATOM 843 C C . TRP A 1 111 ? 0.841 -1.381 -12.442 1.00 98.25 111 TRP A C 1
ATOM 845 O O . TRP A 1 111 ? 0.968 -1.142 -13.641 1.00 98.25 111 TRP A O 1
ATOM 855 N N . ALA A 1 112 ? 0.774 -0.439 -11.501 1.00 97.75 112 ALA A N 1
ATOM 856 C CA . ALA A 1 112 ? 0.705 0.989 -11.785 1.00 97.75 112 ALA A CA 1
ATOM 857 C C . ALA A 1 112 ? 2.068 1.701 -11.809 1.00 97.75 112 ALA A C 1
ATOM 859 O O . ALA A 1 112 ? 2.206 2.682 -12.528 1.00 97.75 112 ALA A O 1
ATOM 860 N N . TRP A 1 113 ? 3.046 1.263 -11.008 1.00 97.56 113 TRP A N 1
ATOM 861 C CA . TRP A 1 113 ? 4.280 2.013 -10.724 1.00 97.56 113 TRP A CA 1
ATOM 862 C C . TRP A 1 113 ? 5.581 1.210 -10.893 1.00 97.56 113 TRP A C 1
ATOM 864 O O . TRP A 1 113 ? 6.654 1.755 -10.604 1.00 97.56 113 TRP A O 1
ATOM 874 N N . ASN A 1 114 ? 5.550 -0.048 -11.364 1.00 95.00 114 ASN A N 1
ATOM 875 C CA . ASN A 1 114 ? 6.778 -0.787 -11.701 1.00 95.00 114 ASN A CA 1
ATOM 876 C C . ASN A 1 114 ? 7.437 -0.179 -12.951 1.00 95.00 114 ASN A C 1
ATOM 878 O O . ASN A 1 114 ? 7.244 -0.632 -14.071 1.00 95.00 114 ASN A O 1
ATOM 882 N N . GLY A 1 115 ? 8.186 0.893 -12.737 1.00 86.81 115 GLY A N 1
ATOM 883 C CA . GLY A 1 115 ? 8.795 1.723 -13.771 1.00 86.81 115 GLY A CA 1
ATOM 884 C C . GLY A 1 115 ? 9.354 3.026 -13.213 1.00 86.81 115 GLY A C 1
ATOM 885 O O . GLY A 1 115 ? 10.284 3.597 -13.775 1.00 86.81 115 GLY A O 1
ATOM 886 N N . LEU A 1 116 ? 8.898 3.450 -12.027 1.00 86.62 116 LEU A N 1
ATOM 887 C CA . LEU A 1 116 ? 9.453 4.611 -11.319 1.00 86.62 116 LEU A CA 1
ATOM 888 C C . LEU A 1 116 ? 10.943 4.461 -10.957 1.00 86.62 116 LEU A C 1
ATOM 890 O O . LEU A 1 116 ? 11.631 5.459 -10.764 1.00 86.62 116 LEU A O 1
ATOM 894 N N . ASN A 1 117 ? 11.447 3.231 -10.838 1.00 82.50 117 ASN A N 1
ATOM 895 C CA . ASN A 1 117 ? 12.832 2.939 -10.461 1.00 82.50 117 ASN A CA 1
ATOM 896 C C . ASN A 1 117 ? 13.814 2.934 -11.645 1.00 82.50 117 ASN A C 1
ATOM 898 O O . ASN A 1 117 ? 15.006 3.138 -11.429 1.00 82.50 117 ASN A O 1
ATOM 902 N N . ASN A 1 118 ? 13.344 2.681 -12.869 1.00 83.69 118 ASN A N 1
ATOM 903 C CA . ASN A 1 118 ? 14.197 2.497 -14.051 1.00 83.69 118 ASN A CA 1
ATOM 904 C C . ASN A 1 118 ? 13.735 3.282 -15.296 1.00 83.69 118 ASN A C 1
ATOM 906 O O . ASN A 1 118 ? 14.428 3.263 -16.311 1.00 83.69 118 ASN A O 1
ATOM 910 N N . GLY A 1 119 ? 12.598 3.978 -15.225 1.00 86.94 119 GLY A N 1
ATOM 911 C CA . GLY A 1 119 ? 12.007 4.750 -16.319 1.00 86.94 119 GLY A CA 1
ATOM 912 C C . GLY A 1 119 ? 11.289 3.914 -17.384 1.00 86.94 119 GLY A C 1
ATOM 913 O O . GLY A 1 119 ? 10.905 4.464 -18.413 1.00 86.94 119 GLY A O 1
ATOM 914 N N . VAL A 1 120 ? 11.119 2.605 -17.173 1.00 89.56 120 VAL A N 1
ATOM 915 C CA . VAL A 1 120 ? 10.496 1.689 -18.138 1.00 89.56 120 VAL A CA 1
ATOM 916 C C . VAL A 1 120 ? 9.198 1.144 -17.558 1.00 89.56 120 VAL A C 1
ATOM 918 O O . VAL A 1 120 ? 9.217 0.511 -16.508 1.00 89.56 120 VAL A O 1
ATOM 921 N N . ALA A 1 121 ? 8.086 1.340 -18.265 1.00 91.44 121 ALA A N 1
ATOM 922 C CA . ALA A 1 121 ? 6.784 0.814 -17.867 1.00 91.44 121 ALA A CA 1
ATOM 923 C C . ALA A 1 121 ? 6.762 -0.720 -17.938 1.00 91.44 121 ALA A C 1
ATOM 925 O O . ALA A 1 121 ? 6.639 -1.324 -19.007 1.00 91.44 121 ALA A O 1
ATOM 926 N N . ASN A 1 122 ? 6.896 -1.365 -16.786 1.00 94.56 122 ASN A N 1
ATOM 927 C CA . ASN A 1 122 ? 6.899 -2.818 -16.662 1.00 94.56 122 ASN A CA 1
ATOM 928 C C . ASN A 1 122 ? 5.608 -3.342 -16.018 1.00 94.56 122 ASN A C 1
ATOM 930 O O . ASN A 1 122 ? 5.310 -4.518 -16.174 1.00 94.56 122 ASN A O 1
ATOM 934 N N . GLY A 1 123 ? 4.826 -2.500 -15.338 1.00 96.56 123 GLY A N 1
ATOM 935 C CA . GLY A 1 123 ? 3.492 -2.847 -14.846 1.00 96.56 123 GLY A CA 1
ATOM 936 C C . GLY A 1 123 ? 2.441 -2.820 -15.958 1.00 96.56 123 GLY A C 1
ATOM 937 O O . GLY A 1 123 ? 2.463 -1.942 -16.818 1.00 96.56 123 GLY A O 1
ATOM 938 N N . TRP A 1 124 ? 1.494 -3.762 -15.950 1.00 97.25 124 TRP A N 1
ATOM 939 C CA . TRP A 1 124 ? 0.506 -3.852 -17.034 1.00 97.25 124 TRP A CA 1
ATOM 940 C C . TRP A 1 124 ? -0.436 -2.636 -17.112 1.00 97.25 124 TRP A C 1
ATOM 942 O O . TRP A 1 124 ? -0.855 -2.274 -18.207 1.00 97.25 124 TRP A O 1
ATOM 952 N N . LEU A 1 125 ? -0.766 -1.985 -15.986 1.00 97.31 125 LEU A N 1
ATOM 953 C CA . LEU A 1 125 ? -1.582 -0.763 -16.002 1.00 97.31 125 LEU A CA 1
ATOM 954 C C . LEU A 1 125 ? -0.785 0.413 -16.569 1.00 97.31 125 LEU A C 1
ATOM 956 O O . LEU A 1 125 ? -1.310 1.156 -17.397 1.00 97.31 125 LEU A O 1
ATOM 960 N N . ASP A 1 126 ? 0.475 0.558 -16.158 1.00 95.75 126 ASP A N 1
ATOM 961 C CA . ASP A 1 126 ? 1.387 1.587 -16.675 1.00 95.75 126 ASP A CA 1
ATOM 962 C C . ASP A 1 126 ? 1.562 1.452 -18.202 1.00 95.75 126 ASP A C 1
ATOM 964 O O . ASP A 1 126 ? 1.407 2.413 -18.952 1.00 95.75 126 ASP A O 1
ATOM 968 N N . GLN A 1 127 ? 1.720 0.219 -18.699 1.00 95.69 127 GLN A N 1
ATOM 969 C CA . GLN A 1 127 ? 1.790 -0.081 -20.138 1.00 95.69 127 GLN A CA 1
ATOM 970 C C . GLN A 1 127 ? 0.521 0.293 -20.919 1.00 95.69 127 GLN A C 1
ATOM 972 O O . GLN A 1 127 ? 0.600 0.583 -22.113 1.00 95.69 127 GLN A O 1
ATOM 977 N N . LEU A 1 128 ? -0.644 0.306 -20.265 1.00 96.75 128 LEU A N 1
ATOM 978 C CA . LEU A 1 128 ? -1.906 0.768 -20.852 1.00 96.75 128 LEU A CA 1
ATOM 979 C C . LEU A 1 128 ? -2.096 2.293 -20.750 1.00 96.75 128 LEU A C 1
ATOM 981 O O . LEU A 1 128 ? -3.115 2.809 -21.211 1.00 96.75 128 LEU A O 1
ATOM 985 N N . GLY A 1 129 ? -1.141 3.018 -20.162 1.00 95.50 129 GLY A N 1
ATOM 986 C CA . GLY A 1 129 ? -1.202 4.467 -19.971 1.00 95.50 129 GLY A CA 1
ATOM 987 C C . GLY A 1 129 ? -1.972 4.894 -18.721 1.00 95.50 129 GLY A C 1
ATOM 988 O O . GLY A 1 129 ? -2.502 6.006 -18.684 1.00 95.50 129 GLY A O 1
ATOM 989 N N . PHE A 1 130 ? -2.080 4.030 -17.707 1.00 97.00 130 PHE A N 1
ATOM 990 C CA . PHE A 1 130 ? -2.642 4.413 -16.414 1.00 97.00 130 PHE A CA 1
ATOM 991 C C . PHE A 1 130 ? -1.762 5.466 -15.732 1.00 97.00 130 PHE A C 1
ATOM 993 O O . PHE A 1 130 ? -0.554 5.295 -15.613 1.00 97.00 130 PHE A O 1
ATOM 1000 N N . ILE A 1 131 ? -2.377 6.543 -15.241 1.00 95.50 131 ILE A N 1
ATOM 1001 C CA . ILE A 1 131 ? -1.666 7.639 -14.579 1.00 95.50 131 ILE A CA 1
ATOM 1002 C C . ILE A 1 131 ? -2.195 7.799 -13.159 1.00 95.50 131 ILE A C 1
ATOM 1004 O O . ILE A 1 131 ? -3.356 8.145 -12.943 1.00 95.50 131 ILE A O 1
ATOM 1008 N N . ASP A 1 132 ? -1.303 7.622 -12.191 1.00 96.62 132 ASP A N 1
ATOM 1009 C CA . ASP A 1 132 ? -1.526 7.987 -10.797 1.00 96.62 132 ASP A CA 1
ATOM 1010 C C . ASP A 1 132 ? -0.250 8.624 -10.245 1.00 96.62 132 ASP A C 1
ATOM 1012 O O . ASP A 1 132 ? 0.727 7.937 -9.971 1.00 96.62 132 ASP A O 1
ATOM 1016 N N . PHE A 1 133 ? -0.226 9.951 -10.131 1.00 93.44 133 PHE A N 1
ATOM 1017 C CA . PHE A 1 133 ? 1.006 10.682 -9.821 1.00 93.44 133 PHE A CA 1
ATOM 1018 C C . PHE A 1 133 ? 1.477 10.496 -8.371 1.00 93.44 133 PHE A C 1
ATOM 1020 O O . PHE A 1 133 ? 2.671 10.383 -8.113 1.00 93.44 133 PHE A O 1
ATOM 1027 N N . ALA A 1 134 ? 0.539 10.489 -7.419 1.00 94.19 134 ALA A N 1
ATOM 1028 C CA . ALA A 1 134 ? 0.841 10.518 -5.984 1.00 94.19 134 ALA A CA 1
ATOM 1029 C C . ALA A 1 134 ? -0.004 9.532 -5.160 1.00 94.19 134 ALA A C 1
ATOM 1031 O O . ALA A 1 134 ? -0.046 9.615 -3.934 1.00 94.19 134 ALA A O 1
ATOM 1032 N N . GLY A 1 135 ? -0.697 8.599 -5.812 1.00 96.38 135 GLY A N 1
ATOM 1033 C CA . GLY A 1 135 ? -1.383 7.499 -5.145 1.00 96.38 135 GLY A CA 1
ATOM 1034 C C . GLY A 1 135 ? -2.838 7.790 -4.803 1.00 96.38 135 GLY A C 1
ATOM 1035 O O . GLY A 1 135 ? -3.332 7.307 -3.783 1.00 96.38 135 GLY A O 1
ATOM 1036 N N . SER A 1 136 ? -3.566 8.556 -5.615 1.00 97.00 136 SER A N 1
ATOM 1037 C CA . SER A 1 136 ? -5.026 8.669 -5.451 1.00 97.00 136 SER A CA 1
ATOM 1038 C C . SER A 1 136 ? -5.699 7.295 -5.572 1.00 97.00 136 SER A C 1
ATOM 1040 O O . SER A 1 136 ? -6.634 6.979 -4.832 1.00 97.00 136 SER A O 1
ATOM 1042 N N . THR A 1 137 ? -5.172 6.433 -6.439 1.00 97.62 137 THR A N 1
ATOM 1043 C CA . THR A 1 137 ? -5.619 5.048 -6.587 1.00 97.62 137 THR A CA 1
ATOM 1044 C C . THR A 1 137 ? -4.734 4.098 -5.791 1.00 97.62 137 THR A C 1
ATOM 1046 O O . THR A 1 137 ? -5.236 3.430 -4.884 1.00 97.62 137 THR A O 1
ATOM 1049 N N . VAL A 1 138 ? -3.426 4.081 -6.073 1.00 97.94 138 VAL A N 1
ATOM 1050 C CA . VAL A 1 138 ? -2.459 3.108 -5.525 1.00 97.94 138 VAL A CA 1
ATOM 1051 C C . VAL A 1 138 ? -2.440 3.112 -3.994 1.00 97.94 138 VAL A C 1
ATOM 1053 O O . VAL A 1 138 ? -2.243 2.068 -3.377 1.00 97.94 138 VAL A O 1
ATOM 1056 N N . VAL A 1 139 ? -2.692 4.267 -3.369 1.00 98.19 139 VAL A N 1
ATOM 1057 C CA . VAL A 1 139 ? -2.622 4.434 -1.911 1.00 98.19 139 VAL A CA 1
ATOM 1058 C C . VAL A 1 139 ? -4.020 4.618 -1.332 1.00 98.19 139 VAL A C 1
ATOM 1060 O O . VAL A 1 139 ? -4.480 3.794 -0.542 1.00 98.19 139 VAL A O 1
ATOM 1063 N N . HIS A 1 140 ? -4.719 5.680 -1.739 1.00 97.50 140 HIS A N 1
ATOM 1064 C CA . HIS A 1 140 ? -5.971 6.078 -1.096 1.00 97.50 140 HIS A CA 1
ATOM 1065 C C . HIS A 1 140 ? -7.132 5.157 -1.463 1.00 97.50 140 HIS A C 1
ATOM 1067 O O . HIS A 1 140 ? -7.859 4.715 -0.575 1.00 97.50 140 HIS A O 1
ATOM 1073 N N . SER A 1 141 ? -7.295 4.830 -2.749 1.00 97.88 141 SER A N 1
ATOM 1074 C CA . SER A 1 141 ? -8.371 3.926 -3.170 1.00 97.88 141 SER A CA 1
ATOM 1075 C C . SER A 1 141 ? -8.121 2.502 -2.687 1.00 97.88 141 SER A C 1
ATOM 1077 O O . SER A 1 141 ? -9.042 1.896 -2.150 1.00 97.88 141 SER A O 1
ATOM 1079 N N . ILE A 1 142 ? -6.892 1.978 -2.790 1.00 98.25 142 ILE A N 1
ATOM 1080 C CA . ILE A 1 142 ? -6.549 0.658 -2.229 1.00 98.25 142 ILE A CA 1
ATOM 1081 C C . ILE A 1 142 ? -6.857 0.593 -0.728 1.00 98.25 142 ILE A C 1
ATOM 1083 O O . ILE A 1 142 ? -7.598 -0.296 -0.303 1.00 98.25 142 ILE A O 1
ATOM 1087 N N . GLY A 1 143 ? -6.373 1.556 0.065 1.00 97.12 143 GLY A N 1
ATOM 1088 C CA . GLY A 1 143 ? -6.682 1.615 1.497 1.00 97.12 143 GLY A CA 1
ATOM 1089 C C . GLY A 1 143 ? -8.187 1.729 1.768 1.00 97.12 143 GLY A C 1
ATOM 1090 O O . GLY A 1 143 ? -8.718 1.043 2.642 1.00 97.12 143 GLY A O 1
ATOM 1091 N N . GLY A 1 144 ? -8.899 2.535 0.977 1.00 97.19 144 GLY A N 1
ATOM 1092 C CA . GLY A 1 144 ? -10.347 2.722 1.074 1.00 97.19 144 GLY A CA 1
ATOM 1093 C C . GLY A 1 144 ? -11.156 1.459 0.764 1.00 97.19 144 GLY A C 1
ATOM 1094 O O . GLY A 1 144 ? -12.099 1.145 1.490 1.00 97.19 144 GLY A O 1
ATOM 1095 N N . TRP A 1 145 ? -10.777 0.697 -0.264 1.00 98.0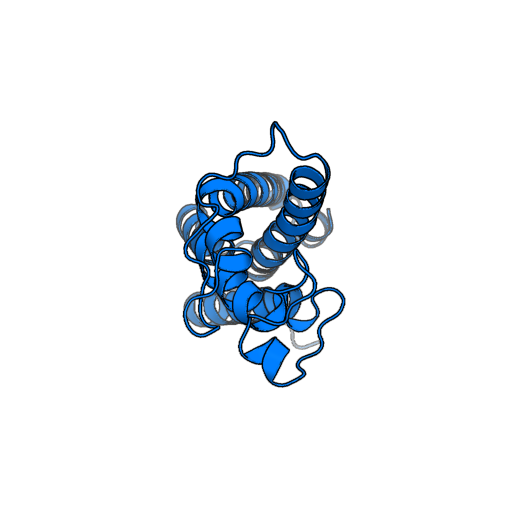6 145 TRP A N 1
ATOM 1096 C CA . TRP A 1 145 ? -11.453 -0.553 -0.625 1.00 98.06 145 TRP A CA 1
ATOM 1097 C C . TRP A 1 145 ? -11.200 -1.662 0.393 1.00 98.06 145 TRP A C 1
ATOM 1099 O O . TRP A 1 145 ? -12.138 -2.371 0.763 1.00 98.06 145 TRP A O 1
ATOM 1109 N N . VAL A 1 146 ? -9.973 -1.776 0.910 1.00 97.06 146 VAL A N 1
ATOM 1110 C CA . VAL A 1 146 ? -9.671 -2.703 2.012 1.00 97.06 146 VAL A CA 1
ATOM 1111 C C . VAL A 1 146 ? -10.467 -2.324 3.260 1.00 97.06 146 VAL A C 1
ATOM 1113 O O . VAL A 1 146 ? -11.079 -3.190 3.893 1.00 97.06 146 VAL A O 1
ATOM 1116 N N . ALA A 1 147 ? -10.520 -1.031 3.591 1.00 94.81 147 ALA A N 1
ATOM 1117 C CA . ALA A 1 147 ? -11.329 -0.533 4.692 1.00 94.81 147 ALA A CA 1
ATOM 1118 C C . ALA A 1 147 ? -12.806 -0.895 4.496 1.00 94.81 147 ALA A C 1
ATOM 1120 O O . ALA A 1 147 ? -13.406 -1.482 5.394 1.00 94.81 147 ALA A O 1
ATOM 1121 N N . LEU A 1 148 ? -13.383 -0.627 3.320 1.00 95.62 148 LEU A N 1
ATOM 1122 C CA . LEU A 1 148 ? -14.771 -0.973 3.015 1.00 95.62 148 LEU A CA 1
ATOM 1123 C C . LEU A 1 148 ? -15.034 -2.475 3.170 1.00 95.62 148 LEU A C 1
ATOM 1125 O O . LEU A 1 148 ? -16.017 -2.850 3.808 1.00 95.62 148 LEU A O 1
ATOM 1129 N N . ALA A 1 149 ? -14.153 -3.335 2.657 1.00 95.50 149 ALA A N 1
ATOM 1130 C CA . ALA A 1 149 ? -14.281 -4.781 2.820 1.00 95.50 149 ALA A CA 1
ATOM 1131 C C . ALA A 1 149 ? -14.300 -5.186 4.305 1.00 95.50 149 ALA A C 1
ATOM 1133 O O . ALA A 1 149 ? -15.177 -5.940 4.732 1.00 95.50 149 ALA A O 1
ATOM 1134 N N . ALA A 1 150 ? -13.403 -4.625 5.122 1.00 92.38 150 ALA A N 1
ATOM 1135 C CA . ALA A 1 150 ? -13.402 -4.859 6.565 1.00 92.38 150 ALA A CA 1
ATOM 1136 C C . ALA A 1 150 ? -14.705 -4.374 7.231 1.00 92.38 150 ALA A C 1
ATOM 1138 O O . ALA A 1 150 ? -15.238 -5.044 8.117 1.00 92.38 150 ALA A O 1
ATOM 1139 N N . LEU A 1 151 ? -15.255 -3.239 6.791 1.00 91.75 151 LEU A N 1
ATOM 1140 C CA . LEU A 1 151 ? -16.521 -2.705 7.299 1.00 91.75 151 LEU A CA 1
ATOM 1141 C C . LEU A 1 151 ? -17.720 -3.596 6.981 1.00 91.75 151 LEU A C 1
ATOM 1143 O O . LEU A 1 151 ? -18.573 -3.770 7.851 1.00 91.75 151 LEU A O 1
ATOM 1147 N N . LEU A 1 152 ? -17.776 -4.161 5.775 1.00 92.56 152 LEU A N 1
ATOM 1148 C CA . LEU A 1 152 ? -18.853 -5.066 5.368 1.00 92.56 152 LEU A CA 1
ATOM 1149 C C . LEU A 1 152 ? -18.865 -6.352 6.203 1.00 92.56 152 LEU A C 1
ATOM 1151 O O . LEU A 1 152 ? -19.936 -6.871 6.502 1.00 92.56 152 LEU A O 1
ATOM 1155 N N . VAL A 1 153 ? -17.693 -6.830 6.630 1.00 91.69 153 VAL A N 1
ATOM 1156 C CA . VAL A 1 153 ? -17.567 -8.020 7.488 1.00 91.69 153 VAL A CA 1
ATOM 1157 C C . VAL A 1 153 ? -17.872 -7.708 8.957 1.00 91.69 153 VAL A C 1
ATOM 1159 O O . VAL A 1 153 ? -18.539 -8.493 9.625 1.00 91.69 153 VAL A O 1
ATOM 1162 N N . ILE A 1 154 ? -17.384 -6.579 9.485 1.00 89.44 154 ILE A N 1
ATOM 1163 C CA . ILE A 1 154 ? -17.549 -6.226 10.909 1.00 89.44 154 ILE A CA 1
ATOM 1164 C C . ILE A 1 154 ? -18.962 -5.692 11.204 1.00 89.44 154 ILE A C 1
ATOM 1166 O O . ILE A 1 154 ? -19.474 -5.887 12.306 1.00 89.44 154 ILE A O 1
ATOM 1170 N N . GLY A 1 155 ? -19.591 -5.014 10.242 1.00 83.38 155 GLY A N 1
ATOM 1171 C CA . GLY A 1 155 ? -20.924 -4.431 10.384 1.00 83.38 155 GLY A CA 1
ATOM 1172 C C . GLY A 1 155 ? -20.963 -3.037 11.044 1.00 83.38 155 GLY A C 1
ATOM 1173 O O . GLY A 1 155 ? -19.925 -2.437 11.375 1.00 83.38 155 GLY A O 1
ATOM 1174 N N . PRO A 1 156 ? -22.177 -2.464 11.193 1.00 83.19 156 PRO A N 1
ATOM 1175 C CA . PRO A 1 156 ? -22.384 -1.126 11.746 1.00 83.19 156 PRO A CA 1
ATOM 1176 C C . PRO A 1 156 ? -22.039 -1.055 13.241 1.00 83.19 156 PRO A C 1
ATOM 1178 O O . PRO A 1 156 ? -22.020 -2.056 13.951 1.00 83.19 156 PRO A O 1
ATOM 1181 N N . ARG A 1 157 ? -21.765 0.158 13.741 1.00 77.38 157 ARG A N 1
ATOM 1182 C CA . ARG A 1 157 ? -21.515 0.383 15.174 1.00 77.38 157 ARG A CA 1
ATOM 1183 C C . ARG A 1 157 ? -22.805 0.183 15.973 1.00 77.38 157 ARG A C 1
ATOM 1185 O O . ARG A 1 157 ? -23.857 0.668 15.571 1.00 77.38 157 ARG A O 1
ATOM 1192 N N . SER A 1 158 ? -22.701 -0.457 17.135 1.00 69.38 158 SER A N 1
ATOM 1193 C CA . SER A 1 158 ? -23.821 -0.603 18.066 1.00 69.38 158 SER A CA 1
ATOM 1194 C C . SER A 1 158 ? -24.184 0.753 18.685 1.00 69.38 158 SER A C 1
ATOM 1196 O O . SER A 1 158 ? -23.386 1.345 19.413 1.00 69.38 158 SER A O 1
ATOM 1198 N N . GLY A 1 159 ? -25.383 1.248 18.387 1.00 64.38 159 GLY A N 1
ATOM 1199 C CA . GLY A 1 159 ? -25.922 2.520 18.873 1.00 64.38 159 GLY A CA 1
ATOM 1200 C C . GLY A 1 159 ? -26.856 3.157 17.837 1.00 64.38 159 GLY A C 1
ATOM 1201 O O . GLY A 1 159 ? -26.833 2.741 16.679 1.00 64.38 159 GLY A O 1
ATOM 1202 N N . PRO A 1 160 ? -27.691 4.140 18.214 1.00 55.06 160 PRO A N 1
ATOM 1203 C CA . PRO A 1 160 ? -28.587 4.789 17.265 1.00 55.06 160 PRO A CA 1
ATOM 1204 C C . PRO A 1 160 ? -27.782 5.430 16.131 1.00 55.06 160 PRO A C 1
ATOM 1206 O O . PRO A 1 160 ? -26.876 6.228 16.386 1.00 55.06 160 PRO A O 1
ATOM 1209 N N . ILE A 1 161 ? -28.133 5.119 14.882 1.00 62.38 161 ILE A N 1
ATOM 1210 C CA . ILE A 1 161 ? -27.796 5.986 13.753 1.00 62.38 161 ILE A CA 1
ATOM 1211 C C . ILE A 1 161 ? -28.619 7.244 14.006 1.00 62.38 161 ILE A C 1
ATOM 1213 O O . ILE A 1 161 ? -29.825 7.240 13.780 1.00 62.38 161 ILE A O 1
ATOM 1217 N N . SER A 1 162 ? -28.022 8.288 14.583 1.00 51.56 162 SER A N 1
ATOM 1218 C CA . SER A 1 162 ? -28.736 9.552 14.715 1.00 51.56 162 SER A CA 1
ATOM 1219 C C . SER A 1 162 ? -28.971 10.073 13.301 1.00 51.56 162 SER A C 1
ATOM 1221 O O . SER A 1 162 ? -28.035 10.567 12.668 1.00 51.56 162 SER A O 1
ATOM 1223 N N . SER A 1 163 ? -30.196 9.927 12.799 1.00 44.41 163 SER A N 1
ATOM 1224 C CA . SER A 1 163 ? -30.695 10.747 11.706 1.00 44.41 163 SER A CA 1
ATOM 1225 C C . SER A 1 163 ? -30.653 12.187 12.208 1.00 44.41 163 SER A C 1
ATOM 1227 O O . SER A 1 163 ? -31.482 12.587 13.028 1.00 44.41 163 SER A O 1
ATOM 1229 N N . ARG A 1 164 ? -29.605 12.916 11.833 1.00 40.44 164 ARG A N 1
ATOM 1230 C CA . ARG A 1 164 ? -29.695 14.370 11.823 1.00 40.44 164 ARG A CA 1
ATOM 1231 C C . ARG A 1 164 ? -30.580 14.780 10.663 1.00 40.44 164 ARG A C 1
ATOM 1233 O O . ARG A 1 164 ? -30.457 14.125 9.605 1.00 40.44 164 ARG A O 1
#

Sequence (164 aa):
CLESGLTRSKNSINVAIKNLADFGISVWLFWAIGYGLMFGTSQLGLFGSSYFVLDVSNIPSVAALFLFQTMFCSTATTIVSGAVAERMRFQAYLIVAGFTSGLIYPIFGHWAWNGLNNGVANGWLDQLGFIDFAGSTVVHSIGGWVALAALLVIGPRSGPISSR

Organism: NCBI:txid513049

Radius of gyration: 17.1 Å; chains: 1; bounding box: 56×26×48 Å

Secondary structure (DSSP, 8-state):
-HHHHHS-GGGHHHHHHHHHHHHHHHHHHIIIIIHHHHHSSEETTTEE-S-SS---SS-HHHHHHHHHHHHHHHHHHHHHHHHTTTTS-HHHHHHHHHHIIIIIHHHHHHHHHTTTTTSS--SHHHHTT---SS-IIIIIIHHHHHHHHHHHHH-S-SS-----

pLDDT: mean 88.92, std 12.22, range [40.44, 98.5]